Protein AF-A0A534K2V9-F1 (afdb_monomer_lite)

Structure (mmCIF, N/CA/C/O backbone):
data_AF-A0A534K2V9-F1
#
_entry.id   AF-A0A534K2V9-F1
#
loop_
_atom_site.group_PDB
_atom_site.id
_atom_site.type_symbol
_atom_site.label_atom_id
_atom_site.label_alt_id
_atom_site.label_comp_id
_atom_site.label_asym_id
_atom_site.label_entity_id
_atom_site.label_seq_id
_atom_site.pdbx_PDB_ins_code
_atom_site.Cartn_x
_atom_site.Cartn_y
_atom_site.Cartn_z
_atom_site.occupancy
_atom_site.B_iso_or_equiv
_atom_site.auth_seq_id
_atom_site.auth_comp_id
_atom_site.auth_asym_id
_atom_site.auth_atom_id
_atom_site.pdbx_PDB_model_num
ATOM 1 N N . MET A 1 1 ? -12.126 -24.911 44.578 1.00 42.56 1 MET A N 1
ATOM 2 C CA . MET A 1 1 ? -11.616 -23.824 43.720 1.00 42.56 1 MET A CA 1
ATOM 3 C C . MET A 1 1 ? -10.815 -24.507 42.617 1.00 42.56 1 MET A C 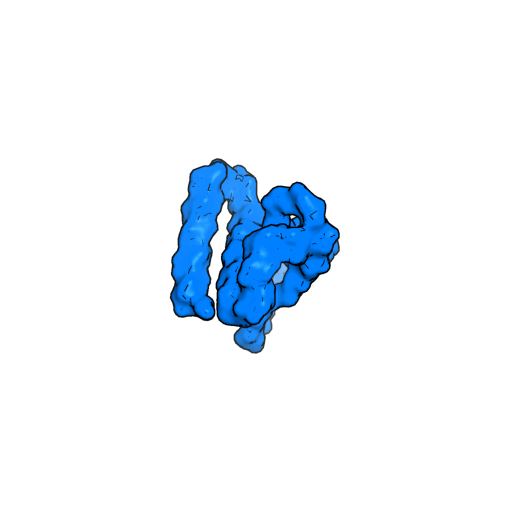1
ATOM 5 O O . MET A 1 1 ? -9.880 -25.214 42.954 1.00 42.56 1 MET A O 1
ATOM 9 N N . ARG A 1 2 ? -11.288 -24.498 41.361 1.00 42.94 2 ARG A N 1
ATOM 10 C CA . ARG A 1 2 ? -10.629 -25.184 40.231 1.00 42.94 2 ARG A CA 1
ATOM 11 C C . ARG A 1 2 ? -9.731 -24.167 39.532 1.00 42.94 2 ARG A C 1
ATOM 13 O O . ARG A 1 2 ? -10.255 -23.234 38.934 1.00 42.94 2 ARG A O 1
ATOM 20 N N . GLU A 1 3 ? -8.419 -24.329 39.643 1.00 40.50 3 GLU A N 1
ATOM 21 C CA . GLU A 1 3 ? -7.458 -23.572 38.842 1.00 40.50 3 GLU A CA 1
ATOM 22 C C . GLU A 1 3 ? -7.476 -24.126 37.415 1.00 40.50 3 GLU A C 1
ATOM 24 O O . GLU A 1 3 ? -7.149 -25.287 37.175 1.00 40.50 3 GLU A O 1
ATOM 29 N N . ALA A 1 4 ? -7.932 -23.306 36.471 1.00 44.25 4 ALA A N 1
ATOM 30 C CA . ALA A 1 4 ? -7.776 -23.568 35.050 1.00 44.25 4 ALA A CA 1
ATOM 31 C C . ALA A 1 4 ? -6.394 -23.052 34.636 1.00 44.25 4 ALA A C 1
ATOM 33 O O . ALA A 1 4 ? -6.204 -21.850 34.456 1.00 44.25 4 ALA A O 1
ATOM 34 N N . SER A 1 5 ? -5.426 -23.960 34.524 1.00 46.06 5 SER A N 1
ATOM 35 C CA . SER A 1 5 ? -4.142 -23.670 33.890 1.00 46.06 5 SER A CA 1
ATOM 36 C C . SER A 1 5 ? -4.369 -23.635 32.381 1.00 46.06 5 SER A C 1
ATOM 38 O O . SER A 1 5 ? -4.478 -24.680 31.742 1.00 46.06 5 SER A O 1
ATOM 40 N N . ALA A 1 6 ? -4.541 -22.440 31.818 1.00 55.56 6 ALA A N 1
ATOM 41 C CA . ALA A 1 6 ? -4.471 -22.257 30.376 1.00 55.56 6 ALA A CA 1
ATOM 42 C C . ALA A 1 6 ? -2.990 -22.274 29.990 1.00 55.56 6 ALA A C 1
ATOM 44 O O . ALA A 1 6 ? -2.239 -21.372 30.363 1.00 55.56 6 ALA A O 1
ATOM 45 N N . GLU A 1 7 ? -2.566 -23.318 29.281 1.00 47.53 7 GLU A N 1
ATOM 46 C CA . GLU A 1 7 ? -1.248 -23.369 28.658 1.00 47.53 7 GLU A CA 1
ATOM 47 C C . GLU A 1 7 ? -1.187 -22.260 27.603 1.00 47.53 7 GLU A C 1
ATOM 49 O O . GLU A 1 7 ? -1.737 -22.377 26.509 1.00 47.53 7 GLU A O 1
ATOM 54 N N . ALA A 1 8 ? -0.585 -21.127 27.964 1.00 53.50 8 ALA A N 1
ATOM 55 C CA . ALA A 1 8 ? -0.248 -20.098 27.001 1.00 53.50 8 ALA A CA 1
ATOM 56 C C . ALA A 1 8 ? 0.868 -20.655 26.116 1.00 53.50 8 ALA A C 1
ATOM 58 O O . ALA A 1 8 ? 2.001 -20.838 26.565 1.00 53.50 8 ALA A O 1
ATOM 59 N N . GLU A 1 9 ? 0.536 -20.956 24.865 1.00 44.31 9 GLU A N 1
ATOM 60 C CA . GLU A 1 9 ? 1.514 -21.334 23.857 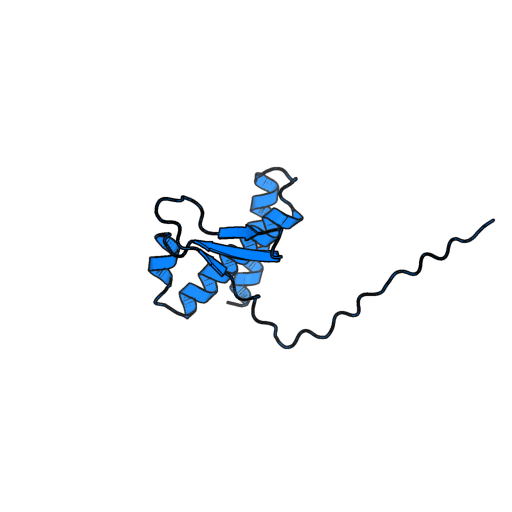1.00 44.31 9 GLU A CA 1
ATOM 61 C C . GLU A 1 9 ? 2.404 -20.111 23.589 1.00 44.31 9 GLU A C 1
ATOM 63 O O . GLU A 1 9 ? 2.021 -19.156 22.911 1.00 44.31 9 GLU A O 1
ATOM 68 N N . VAL A 1 10 ? 3.582 -20.089 24.214 1.00 56.12 10 VAL A N 1
ATOM 69 C CA . VAL A 1 10 ? 4.580 -19.046 23.983 1.00 56.12 10 VAL A CA 1
ATOM 70 C C . VAL A 1 10 ? 5.150 -19.272 22.589 1.00 56.12 10 VAL A C 1
ATOM 72 O O . VAL A 1 10 ? 6.002 -20.138 22.386 1.00 56.12 10 VAL A O 1
ATOM 75 N N . LEU A 1 11 ? 4.681 -18.486 21.617 1.00 51.97 11 LEU A N 1
ATOM 76 C CA . LEU A 1 11 ? 5.350 -18.360 20.329 1.00 51.97 11 LEU A CA 1
ATOM 77 C C . LEU A 1 11 ? 6.730 -17.749 20.582 1.00 51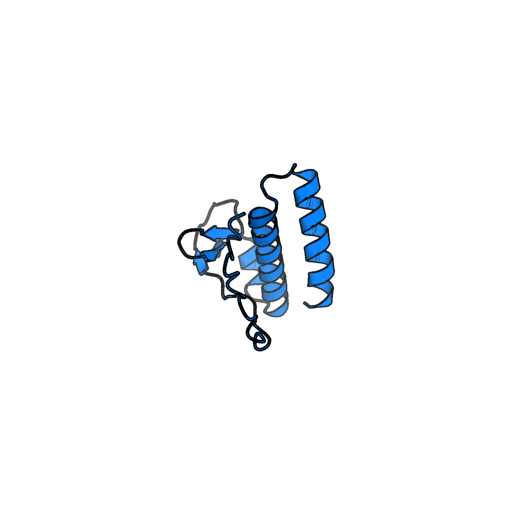.97 11 LEU A C 1
ATOM 79 O O . LEU A 1 11 ? 6.874 -16.548 20.800 1.00 51.97 11 LEU A O 1
ATOM 83 N N . VAL A 1 12 ? 7.750 -18.601 20.579 1.00 48.53 12 VAL A N 1
ATOM 84 C CA . VAL A 1 12 ? 9.144 -18.170 20.580 1.00 48.53 12 VAL A CA 1
ATOM 85 C C . VAL A 1 12 ? 9.370 -17.407 19.278 1.00 48.53 12 VAL A C 1
ATOM 87 O O . VAL A 1 12 ? 9.308 -17.993 18.194 1.00 48.53 12 VAL A O 1
ATOM 90 N N . GLU A 1 13 ? 9.605 -16.097 19.371 1.00 50.59 13 GLU A N 1
ATOM 91 C CA . GLU A 1 13 ? 10.063 -15.306 18.234 1.00 50.59 13 GLU A CA 1
ATOM 92 C C . GLU A 1 13 ? 11.423 -15.854 17.802 1.00 50.59 13 GLU A C 1
ATOM 94 O O . GLU A 1 13 ? 12.461 -15.564 18.393 1.00 50.59 13 GLU A O 1
ATOM 99 N N . ALA A 1 14 ? 11.412 -16.711 16.780 1.00 46.69 14 ALA A N 1
ATOM 100 C CA . ALA A 1 14 ? 12.627 -17.111 16.101 1.00 46.69 14 ALA A CA 1
ATOM 101 C C . ALA A 1 14 ? 13.318 -15.833 15.629 1.00 46.69 14 ALA A C 1
ATOM 103 O O . ALA A 1 14 ? 12.722 -15.060 14.873 1.00 46.69 14 ALA A O 1
ATOM 104 N N . GLU A 1 15 ? 14.548 -15.620 16.090 1.00 42.69 15 GLU A N 1
ATOM 105 C CA . GLU A 1 15 ? 15.350 -14.444 15.785 1.00 42.69 15 GLU A CA 1
ATOM 106 C C . GLU A 1 15 ? 15.427 -14.281 14.264 1.00 42.69 15 GLU A C 1
ATOM 108 O O . GLU A 1 15 ? 16.096 -15.029 13.544 1.00 42.69 15 GLU A O 1
ATOM 113 N N . ALA A 1 16 ? 14.589 -13.380 13.752 1.00 45.84 16 ALA A N 1
ATOM 114 C CA . ALA A 1 16 ? 14.256 -13.343 12.345 1.00 45.84 16 ALA A CA 1
ATOM 115 C C . ALA A 1 16 ? 15.465 -12.795 11.594 1.00 45.84 16 ALA A C 1
ATOM 117 O O . ALA A 1 16 ? 15.690 -11.587 11.579 1.00 45.84 16 ALA A O 1
ATOM 118 N N . ALA A 1 17 ? 16.240 -13.690 10.975 1.00 45.66 17 ALA A N 1
ATOM 119 C CA . ALA A 1 17 ? 17.359 -13.379 10.092 1.00 45.66 17 ALA A CA 1
ATOM 120 C C . ALA A 1 17 ? 17.025 -12.165 9.218 1.00 45.66 17 ALA A C 1
ATOM 122 O O . ALA A 1 17 ? 16.252 -12.340 8.282 1.00 45.66 17 ALA A O 1
ATOM 123 N N . ARG A 1 18 ? 17.541 -10.968 9.581 1.00 48.72 18 ARG A N 1
ATOM 124 C CA . ARG A 1 18 ? 17.257 -9.629 9.002 1.00 48.72 18 ARG A CA 1
ATOM 125 C C . ARG A 1 18 ? 16.211 -9.685 7.887 1.00 48.72 18 ARG A C 1
ATOM 127 O O . ARG A 1 18 ? 16.545 -9.620 6.702 1.00 48.72 18 ARG A O 1
ATOM 134 N N . ARG A 1 19 ? 14.960 -9.952 8.271 1.00 51.22 19 ARG A N 1
ATOM 135 C CA . ARG A 1 19 ? 13.976 -10.489 7.329 1.00 51.22 19 ARG A CA 1
ATOM 136 C C . ARG A 1 19 ? 13.528 -9.329 6.462 1.00 51.22 19 ARG A C 1
ATOM 138 O O . ARG A 1 19 ? 12.841 -8.428 6.932 1.00 51.22 19 ARG A O 1
ATOM 145 N N . ALA A 1 20 ? 13.974 -9.318 5.206 1.00 58.28 20 ALA A N 1
ATOM 146 C CA . ALA A 1 20 ? 13.398 -8.434 4.205 1.00 58.28 20 ALA A CA 1
ATOM 147 C C . ALA A 1 20 ? 11.870 -8.581 4.269 1.00 58.28 20 ALA A C 1
ATOM 149 O O . ALA A 1 20 ? 11.378 -9.694 4.487 1.00 58.28 20 ALA A O 1
ATOM 150 N N . PHE A 1 21 ? 11.135 -7.475 4.101 1.00 66.19 21 PHE A N 1
ATOM 151 C CA . PHE A 1 21 ? 9.676 -7.522 4.000 1.00 66.19 21 PHE A CA 1
ATOM 152 C C . PHE A 1 21 ? 9.264 -8.680 3.081 1.00 66.19 21 PHE A C 1
ATOM 154 O O . PHE A 1 21 ? 9.926 -8.880 2.052 1.00 66.19 21 PHE A O 1
ATOM 161 N N . PRO A 1 22 ? 8.204 -9.438 3.422 1.00 80.88 22 PRO A N 1
ATOM 162 C CA . PRO A 1 22 ? 7.733 -10.515 2.567 1.00 80.88 22 PRO A CA 1
ATOM 163 C C . PRO A 1 22 ? 7.620 -10.022 1.115 1.00 80.88 22 PRO A C 1
ATOM 165 O O . PRO A 1 22 ? 7.229 -8.874 0.880 1.00 80.88 22 PRO A O 1
ATOM 168 N N . PRO A 1 23 ? 7.994 -10.815 0.106 1.00 87.62 23 PRO A N 1
ATOM 169 C CA . PRO A 1 23 ? 7.832 -10.374 -1.270 1.00 87.62 23 PRO A CA 1
ATOM 170 C C . PRO A 1 23 ? 6.333 -10.205 -1.581 1.00 87.62 23 PRO A C 1
ATOM 172 O O . PRO A 1 23 ? 5.557 -11.131 -1.322 1.00 87.62 23 PRO A O 1
ATOM 175 N N . PRO A 1 24 ? 5.901 -9.049 -2.120 1.00 94.88 24 PRO A N 1
ATOM 176 C CA . PRO A 1 24 ? 4.516 -8.861 -2.529 1.00 94.88 24 PRO A CA 1
ATOM 177 C C . PRO A 1 24 ? 4.191 -9.673 -3.785 1.00 94.88 24 PRO A C 1
ATOM 179 O O . PRO A 1 24 ? 5.075 -10.054 -4.556 1.00 94.88 24 PRO A O 1
ATOM 182 N N . VAL A 1 25 ? 2.898 -9.866 -4.030 1.00 97.44 25 VAL A N 1
ATOM 183 C CA . VAL A 1 25 ? 2.375 -10.355 -5.307 1.00 97.44 25 VAL A CA 1
ATOM 184 C C . VAL A 1 25 ? 2.061 -9.154 -6.192 1.00 97.44 25 VAL A C 1
ATOM 186 O O . VAL A 1 25 ? 1.339 -8.243 -5.793 1.00 97.44 25 VAL A O 1
ATOM 189 N N . PHE A 1 26 ? 2.590 -9.142 -7.411 1.00 97.88 26 PHE A N 1
ATOM 190 C CA . PHE A 1 26 ? 2.266 -8.108 -8.388 1.00 97.88 26 PHE A CA 1
ATOM 191 C C . PHE A 1 26 ? 1.049 -8.524 -9.205 1.00 97.88 26 PHE A C 1
ATOM 193 O O . PHE A 1 26 ? 1.080 -9.536 -9.900 1.00 97.88 26 PHE A O 1
ATOM 200 N N . VAL A 1 27 ? -0.005 -7.719 -9.141 1.00 98.25 27 VAL A N 1
ATOM 201 C CA . VAL A 1 27 ? -1.236 -7.912 -9.911 1.00 98.25 27 VAL A CA 1
ATOM 202 C C . VAL A 1 27 ? -1.263 -6.869 -11.020 1.00 98.25 27 VAL A C 1
ATOM 204 O O . VAL A 1 27 ? -0.986 -5.693 -10.783 1.00 98.25 27 VAL A O 1
ATOM 207 N N . HIS A 1 28 ? -1.534 -7.273 -12.255 1.00 98.06 28 HIS A N 1
ATOM 208 C CA . HIS A 1 28 ? -1.701 -6.332 -13.359 1.00 98.06 28 HIS A CA 1
ATOM 209 C C . HIS A 1 28 ? -3.170 -5.907 -13.446 1.00 98.06 28 HIS A C 1
ATOM 211 O O . HIS A 1 28 ? -3.995 -6.666 -13.943 1.00 98.06 28 HIS A O 1
ATOM 217 N N . ALA A 1 29 ? -3.492 -4.718 -12.928 1.00 98.00 29 ALA A N 1
ATOM 218 C CA . ALA A 1 29 ? -4.860 -4.206 -12.850 1.00 98.00 29 ALA A CA 1
ATOM 219 C C . ALA A 1 29 ? -4.944 -2.759 -13.385 1.00 98.00 29 ALA A C 1
ATOM 221 O O . ALA A 1 29 ? -5.000 -1.802 -12.606 1.00 98.00 29 ALA A O 1
ATOM 222 N N . PRO A 1 30 ? -4.856 -2.559 -14.713 1.00 97.38 30 PRO A N 1
ATOM 223 C CA . PRO A 1 30 ? -4.921 -1.230 -15.317 1.00 97.38 30 PRO A CA 1
ATOM 224 C C . PRO A 1 30 ? -6.291 -0.580 -15.083 1.00 97.38 30 PRO A C 1
ATOM 226 O O . PRO A 1 30 ? -7.314 -1.254 -15.116 1.00 97.38 30 PRO A O 1
ATOM 229 N N . GLY A 1 31 ? -6.309 0.734 -14.850 1.00 95.62 31 GLY A N 1
ATOM 230 C CA . GLY A 1 31 ? -7.535 1.503 -14.587 1.00 95.62 31 GLY A CA 1
ATOM 231 C C . GLY A 1 31 ? -8.025 1.458 -13.136 1.00 95.62 31 GLY A C 1
ATOM 232 O O . GLY A 1 31 ? -8.796 2.323 -12.731 1.00 95.62 31 GLY A O 1
ATOM 233 N N . GLU A 1 32 ? -7.531 0.520 -12.329 1.00 97.62 32 GLU A N 1
ATOM 234 C CA . GLU A 1 32 ? -7.895 0.427 -10.918 1.00 97.62 32 GLU A CA 1
ATOM 235 C C . GLU A 1 32 ? -7.198 1.504 -10.058 1.00 97.62 32 GLU A C 1
ATOM 237 O O . GLU A 1 32 ? -5.981 1.696 -10.178 1.00 97.62 32 GLU A O 1
ATOM 242 N N . PRO A 1 33 ? 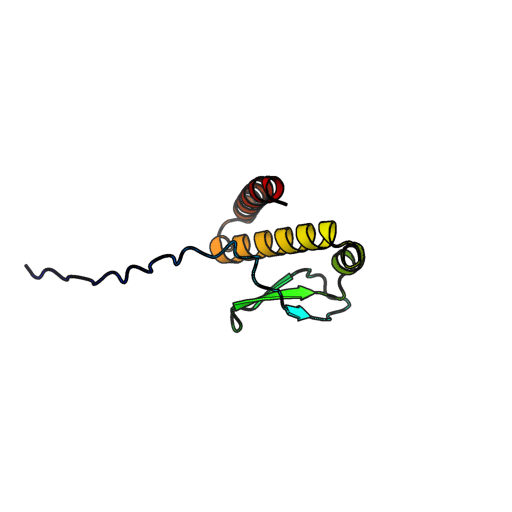-7.916 2.180 -9.135 1.00 96.12 33 PRO A N 1
ATOM 243 C CA . PRO A 1 33 ? -7.372 3.303 -8.360 1.00 96.12 33 PRO A CA 1
ATOM 244 C C . PRO A 1 33 ? -6.455 2.868 -7.204 1.00 96.12 33 PRO A C 1
ATOM 246 O O . PRO A 1 33 ? -5.728 3.684 -6.622 1.00 96.12 33 PRO A O 1
ATOM 249 N N . TRP A 1 34 ? -6.497 1.589 -6.826 1.00 97.75 34 TRP A N 1
ATOM 250 C CA . TRP A 1 34 ? -5.743 1.066 -5.695 1.00 97.75 34 TRP A CA 1
ATOM 251 C C . TRP A 1 34 ? -4.278 0.793 -6.072 1.00 97.75 34 TRP A C 1
ATOM 253 O O . TRP A 1 34 ? -3.956 0.318 -7.161 1.00 97.75 34 TRP A O 1
ATOM 263 N N . ARG A 1 35 ? -3.374 1.087 -5.131 1.00 98.50 35 ARG A N 1
ATOM 264 C CA . ARG A 1 35 ? -1.929 0.805 -5.245 1.00 98.50 35 ARG A CA 1
ATOM 265 C C . ARG A 1 35 ? -1.544 -0.528 -4.618 1.00 98.50 35 ARG A C 1
ATOM 267 O O . ARG A 1 35 ? -0.722 -1.258 -5.163 1.00 98.50 35 ARG A O 1
ATOM 274 N N . SER A 1 36 ? -2.156 -0.834 -3.478 1.00 98.31 36 SER A N 1
ATOM 275 C CA . SER A 1 36 ? -2.028 -2.115 -2.789 1.00 98.31 36 SER A CA 1
ATOM 276 C C . SER A 1 36 ? -3.313 -2.513 -2.081 1.00 98.31 36 SER A C 1
ATOM 278 O O . SER A 1 36 ? -4.150 -1.641 -1.818 1.00 98.31 36 SER A O 1
ATOM 280 N N . ARG A 1 37 ? -3.419 -3.804 -1.763 1.00 96.88 37 ARG A N 1
ATOM 281 C CA . ARG A 1 37 ? -4.408 -4.376 -0.847 1.00 96.88 37 ARG A CA 1
ATOM 282 C C . ARG A 1 37 ? -3.837 -5.603 -0.141 1.00 96.88 37 ARG A C 1
ATOM 284 O O . ARG A 1 37 ? -2.988 -6.300 -0.703 1.00 96.88 37 ARG A O 1
ATOM 291 N N . TRP A 1 38 ? -4.322 -5.892 1.059 1.00 95.19 38 TRP A N 1
ATOM 292 C CA . TRP A 1 38 ? -4.064 -7.165 1.726 1.00 95.19 38 TRP A CA 1
ATOM 293 C C . TRP A 1 38 ? -5.000 -8.261 1.209 1.00 95.19 38 TRP A C 1
ATOM 295 O O . TRP A 1 38 ? -6.222 -8.110 1.229 1.00 95.19 38 TRP A O 1
ATOM 305 N N . ASN A 1 39 ? -4.440 -9.386 0.768 1.00 93.25 39 ASN A N 1
ATOM 306 C CA . ASN A 1 39 ? -5.220 -10.577 0.459 1.00 93.25 39 ASN A CA 1
ATOM 307 C C . ASN A 1 39 ? -5.263 -11.482 1.696 1.00 93.25 39 ASN A C 1
ATOM 309 O O . ASN A 1 39 ? -4.313 -12.217 1.968 1.00 93.25 39 ASN A O 1
ATOM 313 N N . GLY A 1 40 ? -6.380 -11.447 2.427 1.00 87.56 40 GLY A N 1
ATOM 314 C CA . GLY A 1 40 ? -6.569 -12.245 3.643 1.00 87.56 40 GLY A CA 1
ATOM 315 C C . GLY A 1 40 ? -6.538 -13.761 3.417 1.00 87.56 40 GLY A C 1
ATOM 316 O O . GLY A 1 40 ? -6.169 -14.492 4.328 1.00 87.56 40 GLY A O 1
ATOM 317 N N . ALA A 1 41 ? -6.854 -14.242 2.209 1.00 90.19 41 ALA A N 1
ATOM 318 C CA . ALA A 1 41 ? -6.825 -15.671 1.896 1.00 90.19 41 ALA A CA 1
ATOM 319 C C . ALA A 1 41 ? -5.397 -16.196 1.684 1.00 90.19 41 ALA A C 1
ATOM 321 O O . ALA A 1 41 ? -5.092 -17.324 2.059 1.00 90.19 41 ALA A O 1
ATOM 322 N N . SER A 1 42 ? -4.516 -15.391 1.080 1.00 88.88 42 SER A N 1
ATOM 323 C CA . SER A 1 42 ? -3.117 -15.779 0.849 1.00 88.88 42 SER A CA 1
ATOM 324 C C . SER A 1 42 ? -2.139 -15.236 1.891 1.00 88.88 42 SER A C 1
ATOM 326 O O . SER A 1 42 ? -0.988 -15.672 1.913 1.00 88.88 42 SER A O 1
ATOM 328 N N . GLY A 1 43 ? -2.569 -14.291 2.733 1.00 88.88 43 GLY A N 1
ATOM 329 C CA . GLY A 1 43 ? -1.713 -13.606 3.702 1.00 88.88 43 GLY A CA 1
ATOM 330 C C . GLY A 1 43 ? -0.612 -12.783 3.031 1.00 88.88 43 GLY A C 1
ATOM 331 O O . GLY A 1 43 ? 0.511 -12.729 3.532 1.00 88.88 43 GLY A O 1
ATOM 332 N N . LYS A 1 44 ? -0.890 -12.209 1.852 1.00 91.75 44 LYS A N 1
ATOM 333 C CA . LYS A 1 44 ? 0.100 -11.475 1.053 1.00 91.75 44 LYS A CA 1
ATOM 334 C C . LYS A 1 44 ? -0.379 -10.082 0.682 1.00 91.75 44 LYS A C 1
ATOM 336 O O . LYS A 1 44 ? -1.555 -9.854 0.399 1.00 91.75 44 LYS A O 1
ATOM 341 N N . LEU A 1 45 ? 0.588 -9.170 0.601 1.00 95.50 45 LEU A N 1
ATOM 342 C CA . LEU A 1 45 ? 0.413 -7.868 -0.023 1.00 95.50 45 LEU A CA 1
ATOM 343 C C . LEU A 1 45 ? 0.278 -8.048 -1.537 1.00 95.50 45 LEU A C 1
ATOM 345 O O . LEU A 1 45 ? 1.192 -8.561 -2.184 1.00 95.50 45 LEU A O 1
ATOM 349 N N . GLU A 1 46 ? -0.821 -7.574 -2.106 1.00 97.94 46 GLU A N 1
ATOM 350 C CA . GLU A 1 46 ? -0.964 -7.404 -3.548 1.00 97.94 46 GLU A CA 1
ATOM 351 C C . GLU A 1 46 ? -0.630 -5.962 -3.925 1.00 97.94 46 GLU A C 1
ATOM 353 O O . GLU A 1 46 ? -1.143 -5.023 -3.319 1.00 97.94 46 GLU A O 1
ATOM 358 N N . VAL A 1 47 ? 0.223 -5.776 -4.932 1.00 98.50 47 VAL A N 1
ATOM 359 C CA . VAL A 1 47 ? 0.615 -4.466 -5.470 1.00 98.50 47 VAL A CA 1
ATOM 360 C C . VAL A 1 47 ? 0.135 -4.359 -6.908 1.00 98.50 47 VAL A C 1
ATOM 362 O O . VAL A 1 47 ? 0.438 -5.226 -7.733 1.00 98.50 47 VAL A O 1
ATOM 365 N N . ASN A 1 48 ? -0.576 -3.280 -7.228 1.00 98.56 48 ASN A N 1
ATOM 366 C CA . ASN A 1 48 ? -1.017 -3.020 -8.589 1.00 98.56 48 ASN A CA 1
ATOM 367 C C . ASN A 1 48 ? 0.179 -2.599 -9.446 1.00 98.56 48 ASN A C 1
ATOM 369 O O . ASN A 1 48 ? 0.636 -1.456 -9.422 1.00 98.56 48 ASN A O 1
ATOM 373 N N . SER A 1 49 ? 0.675 -3.539 -10.239 1.00 98.38 49 SER A N 1
ATOM 374 C CA . SER A 1 49 ? 1.796 -3.309 -11.137 1.00 98.38 49 SER A CA 1
ATOM 375 C C . SER A 1 49 ? 1.448 -2.398 -12.312 1.00 98.38 49 SER A C 1
ATOM 377 O O . SER A 1 49 ? 2.360 -1.836 -12.902 1.00 98.38 49 SER A O 1
ATOM 379 N N . ALA A 1 50 ? 0.171 -2.219 -12.661 1.00 98.31 50 ALA A N 1
ATOM 380 C CA . ALA A 1 50 ? -0.258 -1.316 -13.729 1.00 98.31 50 ALA A CA 1
ATOM 381 C C . ALA A 1 50 ? -0.447 0.135 -13.251 1.00 98.31 50 ALA A C 1
ATOM 383 O O . ALA A 1 50 ? -0.567 1.037 -14.077 1.00 98.31 50 ALA A O 1
ATOM 384 N N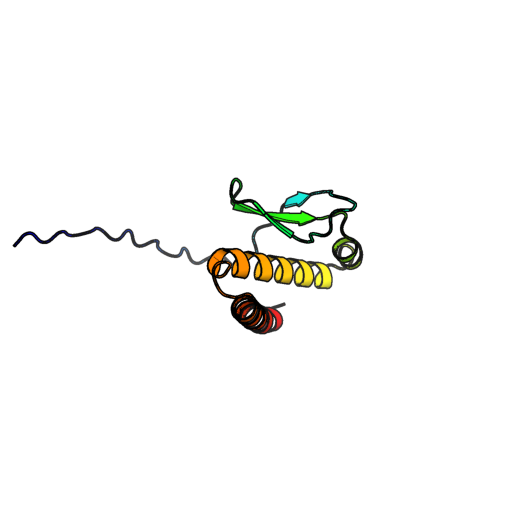 . HIS A 1 51 ? -0.457 0.375 -11.936 1.00 98.56 51 HIS A N 1
ATOM 385 C CA . HIS A 1 51 ? -0.657 1.708 -11.379 1.00 98.56 51 HIS A CA 1
ATOM 386 C C . HIS A 1 51 ? 0.511 2.646 -11.736 1.00 98.56 51 HIS A C 1
ATOM 388 O O . HIS A 1 51 ? 1.682 2.266 -11.631 1.00 98.56 51 HIS A O 1
ATOM 394 N N . SER A 1 52 ? 0.202 3.895 -12.105 1.00 97.69 52 SER A N 1
ATOM 395 C CA . SER A 1 52 ? 1.183 4.902 -12.547 1.00 97.69 52 SER A CA 1
ATOM 396 C C . SER A 1 52 ? 2.314 5.108 -11.534 1.00 97.69 52 SER A C 1
ATOM 398 O O . SER A 1 52 ? 3.483 5.035 -11.902 1.00 97.69 52 SER A O 1
ATOM 400 N N . ASP A 1 53 ? 1.984 5.266 -10.248 1.00 97.94 53 ASP A N 1
ATOM 401 C CA . ASP A 1 53 ? 2.978 5.394 -9.171 1.00 97.94 53 ASP A CA 1
ATOM 402 C C . ASP A 1 53 ? 3.992 4.240 -9.156 1.00 97.94 53 ASP A C 1
ATOM 404 O O . ASP A 1 53 ? 5.192 4.481 -9.007 1.00 97.94 53 ASP A O 1
ATOM 408 N N . TYR A 1 54 ? 3.536 2.992 -9.340 1.00 98.25 54 TYR A N 1
ATOM 409 C CA . TYR A 1 54 ? 4.442 1.847 -9.380 1.00 98.25 54 TYR A CA 1
ATOM 410 C C . TYR A 1 54 ? 5.303 1.871 -10.641 1.00 98.25 54 TYR A C 1
ATOM 412 O O . TYR A 1 54 ? 6.508 1.654 -10.551 1.00 98.25 54 TYR A O 1
ATOM 420 N N . GLN A 1 55 ? 4.726 2.184 -11.804 1.00 98.12 55 GLN A N 1
ATOM 421 C CA . GLN A 1 55 ? 5.475 2.290 -13.062 1.00 98.12 55 GLN A CA 1
ATOM 422 C C . GLN A 1 55 ? 6.588 3.344 -12.983 1.00 98.12 55 GLN A C 1
ATOM 424 O O . GLN A 1 55 ? 7.706 3.081 -13.427 1.00 98.12 55 GLN A O 1
ATOM 429 N N . ILE A 1 56 ? 6.325 4.483 -12.333 1.00 98.31 56 ILE A N 1
ATOM 430 C CA . ILE A 1 56 ? 7.306 5.557 -12.111 1.00 98.31 56 ILE A CA 1
ATOM 431 C C . ILE A 1 56 ? 8.501 5.068 -11.279 1.00 98.31 56 ILE A C 1
ATOM 433 O O . ILE A 1 56 ? 9.648 5.401 -11.581 1.00 98.31 56 ILE A O 1
ATOM 437 N N . VAL A 1 57 ? 8.264 4.289 -10.217 1.00 97.88 57 VAL A N 1
ATOM 438 C CA . VAL A 1 57 ? 9.341 3.830 -9.317 1.00 97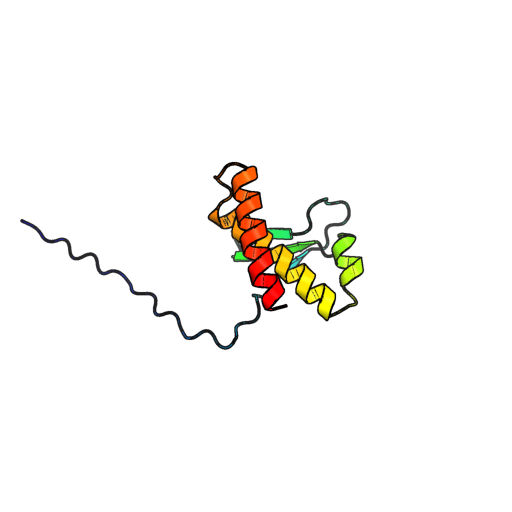.88 57 VAL A CA 1
ATOM 439 C C . VAL A 1 57 ? 9.958 2.494 -9.728 1.00 97.88 57 VAL A C 1
ATOM 441 O O . VAL A 1 57 ? 11.071 2.192 -9.303 1.00 97.88 57 VAL A O 1
ATOM 444 N N . ARG A 1 58 ? 9.276 1.693 -10.557 1.00 97.25 58 ARG A N 1
ATOM 445 C CA . ARG A 1 58 ? 9.683 0.343 -10.979 1.00 97.25 58 ARG A CA 1
ATOM 446 C C . ARG A 1 58 ? 11.139 0.249 -11.460 1.00 97.25 58 ARG A C 1
ATOM 448 O O . ARG A 1 58 ? 11.801 -0.700 -11.019 1.00 97.25 58 ARG A O 1
ATOM 455 N N . PRO A 1 59 ? 11.664 1.163 -12.305 1.00 97.94 59 PRO A N 1
ATOM 456 C CA . PRO A 1 59 ? 13.041 1.068 -12.790 1.00 97.94 59 PRO A CA 1
ATOM 457 C C . PRO A 1 59 ? 14.091 1.559 -11.781 1.00 97.94 59 PRO A C 1
ATOM 459 O O . PRO A 1 59 ? 15.279 1.428 -12.045 1.00 97.94 59 PRO A O 1
ATOM 462 N N . LEU A 1 60 ? 13.688 2.113 -10.630 1.00 97.75 60 LEU A N 1
ATOM 463 C CA . LEU A 1 60 ? 14.570 2.790 -9.675 1.00 97.75 60 LEU A CA 1
ATOM 464 C C . LEU A 1 60 ? 14.644 1.984 -8.364 1.00 97.75 60 LEU A C 1
ATOM 466 O O . LEU A 1 60 ? 13.800 2.188 -7.491 1.00 97.75 60 LEU A O 1
ATOM 470 N N . PRO A 1 61 ? 15.631 1.084 -8.165 1.00 93.38 61 PRO A N 1
ATOM 471 C CA . PRO A 1 61 ? 15.598 0.090 -7.086 1.00 93.38 61 PRO A CA 1
ATOM 472 C C . PRO A 1 61 ? 15.399 0.675 -5.683 1.00 93.38 61 PRO A C 1
ATOM 474 O O . PRO A 1 61 ? 14.554 0.187 -4.936 1.00 93.38 61 PRO A O 1
ATOM 477 N N . ALA A 1 62 ? 16.115 1.748 -5.335 1.00 92.75 62 ALA A N 1
ATOM 478 C CA . ALA A 1 62 ? 15.976 2.400 -4.032 1.00 92.75 62 ALA A CA 1
ATOM 479 C C . ALA A 1 62 ? 14.579 3.023 -3.840 1.00 92.75 62 ALA A C 1
ATOM 481 O O . ALA A 1 62 ? 13.930 2.792 -2.822 1.00 92.75 62 ALA A O 1
ATOM 482 N N . ARG A 1 63 ? 14.065 3.745 -4.847 1.00 95.50 63 ARG A N 1
ATOM 483 C CA . ARG A 1 63 ? 12.715 4.337 -4.801 1.00 95.50 63 ARG A CA 1
ATOM 484 C C . ARG A 1 63 ? 11.626 3.267 -4.799 1.00 95.50 63 ARG A C 1
ATOM 486 O O . ARG A 1 63 ? 10.636 3.429 -4.094 1.00 95.50 63 ARG A O 1
ATOM 493 N N . ARG A 1 64 ? 11.830 2.158 -5.516 1.00 95.50 64 ARG A N 1
ATOM 494 C CA . ARG A 1 64 ? 10.943 0.991 -5.504 1.00 95.50 64 ARG A CA 1
ATOM 495 C C . ARG A 1 64 ? 10.873 0.362 -4.118 1.00 95.50 64 ARG A C 1
ATOM 497 O O . ARG A 1 64 ? 9.772 0.110 -3.648 1.00 95.50 64 ARG A O 1
ATOM 504 N N . ARG A 1 65 ? 12.010 0.156 -3.439 1.00 93.12 65 ARG A N 1
ATOM 505 C CA . ARG A 1 65 ? 12.022 -0.340 -2.048 1.00 93.12 65 ARG A CA 1
ATOM 506 C C . ARG A 1 65 ? 11.235 0.583 -1.122 1.00 93.12 65 ARG A C 1
ATOM 508 O O . ARG A 1 65 ? 10.364 0.106 -0.407 1.00 93.12 65 ARG A O 1
ATOM 515 N N . ARG A 1 66 ? 11.481 1.896 -1.202 1.00 94.12 66 ARG A N 1
ATOM 516 C CA . ARG A 1 66 ? 10.759 2.891 -0.395 1.00 94.12 66 ARG A CA 1
ATOM 517 C C . ARG A 1 66 ? 9.258 2.875 -0.657 1.00 94.12 66 ARG A C 1
ATOM 519 O O . ARG A 1 66 ? 8.467 2.870 0.274 1.00 94.12 66 ARG A O 1
ATOM 526 N N . TYR A 1 67 ? 8.866 2.814 -1.925 1.00 96.44 67 TYR A N 1
ATOM 527 C CA . TYR A 1 67 ? 7.468 2.704 -2.322 1.00 96.44 67 TYR A CA 1
ATOM 528 C C . TYR A 1 67 ? 6.803 1.448 -1.747 1.00 96.44 67 TYR A C 1
ATOM 530 O O . TYR A 1 67 ? 5.757 1.553 -1.115 1.00 96.44 67 TYR A O 1
ATOM 538 N N . LEU A 1 68 ? 7.431 0.277 -1.896 1.00 95.50 68 LEU A N 1
ATOM 539 C CA . LEU A 1 68 ? 6.903 -0.976 -1.351 1.00 95.50 68 LEU A CA 1
ATOM 540 C C . LEU A 1 68 ? 6.800 -0.942 0.179 1.00 95.50 68 LEU A C 1
ATOM 542 O O . LEU A 1 68 ? 5.794 -1.393 0.716 1.00 95.50 68 LEU A O 1
ATOM 546 N N . GLY A 1 69 ? 7.782 -0.359 0.874 1.00 94.69 69 GLY A N 1
ATOM 547 C CA . GLY A 1 69 ? 7.728 -0.169 2.326 1.00 94.69 69 GLY A CA 1
ATOM 548 C C . GLY A 1 69 ? 6.517 0.660 2.765 1.00 94.69 69 GLY A C 1
ATOM 549 O O . GLY A 1 69 ? 5.811 0.277 3.692 1.00 94.69 69 GLY A O 1
ATOM 550 N N . ARG A 1 70 ? 6.203 1.744 2.044 1.00 96.69 70 ARG A N 1
ATOM 551 C CA . ARG A 1 70 ? 5.018 2.577 2.322 1.00 96.69 70 ARG A CA 1
ATOM 552 C C . ARG A 1 70 ? 3.703 1.838 2.081 1.00 96.69 70 ARG A C 1
ATOM 554 O O . ARG A 1 70 ? 2.756 2.022 2.839 1.00 96.69 70 ARG A O 1
ATOM 561 N N . LEU A 1 71 ? 3.639 0.984 1.057 1.00 97.56 71 LEU A N 1
ATOM 562 C CA . LEU A 1 71 ? 2.466 0.136 0.817 1.00 97.56 71 LEU A CA 1
ATOM 563 C C . LEU A 1 71 ? 2.283 -0.906 1.926 1.00 97.56 71 LEU A C 1
ATOM 565 O O . LEU A 1 71 ? 1.161 -1.108 2.384 1.00 97.56 71 LEU A O 1
ATOM 569 N N . TYR A 1 72 ? 3.378 -1.502 2.403 1.00 96.00 72 TYR A N 1
ATOM 570 C CA . TYR A 1 72 ? 3.357 -2.384 3.569 1.00 96.00 72 TYR A CA 1
ATOM 571 C C . TYR A 1 72 ? 2.865 -1.666 4.824 1.00 96.00 72 TYR A C 1
ATOM 573 O O . TYR A 1 72 ? 1.976 -2.181 5.494 1.00 96.00 72 TYR A O 1
ATOM 581 N N . ALA A 1 73 ? 3.384 -0.469 5.111 1.00 96.62 73 ALA A N 1
ATOM 582 C CA . ALA A 1 73 ? 2.931 0.340 6.240 1.00 96.62 73 ALA A CA 1
ATOM 583 C C . ALA A 1 73 ? 1.422 0.613 6.170 1.00 96.62 73 ALA A C 1
ATOM 585 O O . ALA A 1 73 ? 0.712 0.420 7.154 1.00 96.62 73 ALA A O 1
ATOM 586 N N . LYS A 1 74 ? 0.919 0.988 4.986 1.00 97.69 74 LYS A N 1
ATOM 587 C CA . LYS A 1 74 ? -0.508 1.232 4.759 1.00 97.69 74 LYS A CA 1
ATOM 588 C C . LYS A 1 74 ? -1.359 -0.003 5.073 1.00 97.69 74 LYS A C 1
ATOM 590 O O . LYS A 1 74 ? -2.309 0.109 5.840 1.00 97.69 74 LYS A O 1
ATOM 595 N N . GLU A 1 75 ? -1.036 -1.169 4.506 1.00 96.81 75 GLU A N 1
ATOM 596 C CA . GLU A 1 75 ? -1.824 -2.384 4.773 1.00 96.81 75 GLU A CA 1
ATOM 597 C C . GLU A 1 75 ? -1.682 -2.869 6.219 1.00 96.81 75 GLU A C 1
ATOM 599 O O . GLU A 1 75 ? -2.663 -3.328 6.793 1.00 96.81 75 GLU A O 1
ATOM 604 N N . LEU A 1 76 ? -0.501 -2.736 6.832 1.00 94.44 76 LEU A N 1
ATOM 605 C CA . LEU A 1 76 ? -0.287 -3.087 8.237 1.00 94.44 76 LEU A CA 1
ATOM 606 C C . LEU A 1 76 ? -1.177 -2.243 9.155 1.00 94.44 76 LEU A C 1
ATOM 608 O O . LEU A 1 76 ? -1.821 -2.779 10.056 1.00 94.44 76 LEU A O 1
ATOM 612 N N . VAL A 1 77 ? -1.233 -0.931 8.920 1.00 97.50 77 VAL A N 1
ATOM 613 C CA . VAL A 1 77 ? -2.074 -0.024 9.706 1.00 97.50 77 VAL A CA 1
ATOM 614 C C . VAL A 1 77 ? -3.552 -0.340 9.490 1.00 97.50 77 VAL A C 1
ATOM 616 O O . VAL A 1 77 ? -4.282 -0.476 10.466 1.00 97.50 77 VAL A O 1
ATOM 619 N N . LEU A 1 78 ? -3.996 -0.532 8.244 1.00 96.81 78 LEU A N 1
ATOM 620 C CA . LEU A 1 78 ? -5.392 -0.882 7.958 1.00 96.81 78 LEU A CA 1
ATOM 621 C C . LEU A 1 78 ? -5.794 -2.230 8.569 1.00 96.81 78 LEU A C 1
ATOM 623 O O . LEU A 1 78 ? -6.898 -2.352 9.090 1.00 96.81 78 LEU A O 1
ATOM 627 N N . HIS A 1 79 ? -4.903 -3.222 8.550 1.00 93.06 79 HIS A N 1
ATOM 628 C CA . HIS A 1 79 ? -5.163 -4.539 9.129 1.00 93.06 79 HIS A CA 1
ATOM 629 C C . HIS A 1 79 ? -5.374 -4.479 10.649 1.00 93.06 79 HIS A C 1
ATOM 631 O O . HIS A 1 79 ? -6.259 -5.148 11.172 1.00 93.06 79 HIS A O 1
ATOM 637 N N . ASN A 1 80 ? -4.570 -3.686 11.363 1.00 94.06 80 ASN A N 1
ATOM 638 C CA . ASN A 1 80 ? -4.615 -3.636 12.828 1.00 94.06 80 ASN A CA 1
ATOM 639 C C . ASN A 1 80 ? -5.590 -2.581 13.365 1.00 94.06 80 ASN A C 1
ATOM 641 O O . ASN A 1 80 ? -6.249 -2.810 14.374 1.00 94.06 80 ASN A O 1
ATOM 645 N N . PHE A 1 81 ? -5.704 -1.442 12.685 1.00 96.69 81 PHE A N 1
ATOM 646 C CA . PHE A 1 81 ? -6.399 -0.253 13.184 1.00 96.69 81 PHE A CA 1
ATOM 647 C C . PHE A 1 81 ? -7.542 0.204 12.276 1.00 96.69 81 PHE A C 1
ATOM 649 O O . PHE A 1 81 ? -8.167 1.214 12.561 1.00 96.69 81 PHE A O 1
ATOM 656 N N . GLY A 1 82 ? -7.871 -0.516 11.198 1.00 95.44 82 GLY A N 1
ATOM 657 C CA . GLY A 1 82 ? -8.909 -0.095 10.242 1.00 95.44 82 GLY A CA 1
ATOM 658 C C . GLY A 1 82 ? -10.327 0.036 10.818 1.00 95.44 82 GLY A C 1
ATOM 659 O O . GLY A 1 82 ? -11.208 0.553 10.139 1.00 95.44 82 GLY A O 1
ATOM 660 N N . HIS A 1 83 ? -10.549 -0.422 12.053 1.00 96.69 83 HIS A N 1
ATOM 661 C CA . HIS A 1 83 ? -11.792 -0.245 12.803 1.00 96.69 83 HIS A CA 1
ATOM 662 C C . HIS A 1 83 ? -11.857 1.091 13.572 1.00 96.69 83 HIS A C 1
ATOM 664 O O . HIS A 1 83 ? -12.927 1.468 14.047 1.00 96.69 83 HIS A O 1
ATOM 670 N N . GLU A 1 84 ? -10.732 1.799 13.715 1.00 97.81 84 GLU A N 1
ATOM 671 C CA . GLU A 1 84 ? -10.659 3.124 14.334 1.00 97.81 84 GLU A CA 1
ATOM 672 C C . GLU A 1 84 ? -11.156 4.228 13.372 1.00 97.81 84 GLU A C 1
ATOM 674 O O . GLU A 1 84 ? -11.223 4.026 12.154 1.00 97.81 84 GLU A O 1
ATOM 679 N N . PRO A 1 85 ? -11.485 5.436 13.876 1.00 98.38 85 PRO A N 1
ATOM 680 C CA . PRO A 1 85 ? -11.789 6.585 13.027 1.00 98.38 85 PRO A CA 1
ATOM 681 C C . PRO A 1 85 ? -10.651 6.897 12.048 1.00 98.38 85 PRO A C 1
ATOM 683 O O . PRO A 1 85 ? -9.474 6.781 12.388 1.00 98.38 85 PRO A O 1
ATOM 686 N N . SER A 1 86 ? -10.985 7.381 10.848 1.00 97.50 86 SER A N 1
ATOM 687 C CA . SER A 1 86 ? -9.991 7.622 9.791 1.00 97.50 86 SER A CA 1
ATOM 688 C C . SER A 1 86 ? -8.850 8.551 10.213 1.00 97.50 86 SER A C 1
ATOM 690 O O . SER A 1 86 ? -7.723 8.350 9.778 1.00 97.50 86 SER A O 1
ATOM 692 N N . SER A 1 87 ? -9.112 9.542 11.069 1.00 98.38 87 SER A N 1
ATOM 693 C CA . SER A 1 87 ? -8.062 10.410 11.611 1.00 98.38 87 SER A CA 1
ATOM 694 C C . SER A 1 87 ? -7.039 9.623 12.432 1.00 98.38 87 SER A C 1
ATOM 696 O O . SER A 1 87 ? -5.846 9.758 12.193 1.00 98.38 87 SER A O 1
ATOM 698 N N . ALA A 1 88 ? -7.489 8.744 13.329 1.00 98.25 88 ALA A N 1
ATOM 699 C CA . ALA A 1 88 ? -6.609 7.912 14.146 1.00 98.25 88 ALA A CA 1
ATOM 700 C C . ALA A 1 88 ? -5.792 6.932 13.286 1.00 98.25 88 ALA A C 1
ATOM 702 O O . ALA A 1 88 ? -4.582 6.817 13.460 1.00 98.25 88 ALA A O 1
ATOM 703 N N . VAL A 1 89 ? -6.418 6.314 12.278 1.00 98.44 89 VAL A N 1
ATOM 704 C CA . VAL A 1 89 ? -5.730 5.462 11.290 1.00 98.44 89 VAL A CA 1
ATOM 705 C C . VAL A 1 89 ? -4.599 6.220 10.588 1.00 98.44 89 VAL A C 1
ATOM 707 O O . VAL A 1 89 ? -3.507 5.681 10.402 1.00 98.44 89 VAL A O 1
ATOM 710 N N . LEU A 1 90 ? -4.837 7.475 10.202 1.00 98.50 90 LEU A N 1
ATOM 711 C CA . LEU A 1 90 ? -3.824 8.302 9.549 1.00 98.50 90 LEU A CA 1
ATOM 712 C C . LEU A 1 90 ? -2.683 8.682 10.501 1.00 98.50 90 LEU A C 1
ATOM 714 O O . LEU A 1 90 ? -1.530 8.631 10.078 1.00 98.50 90 LEU A O 1
ATOM 718 N N . GLU A 1 91 ? -2.962 8.965 11.776 1.00 98.62 91 GLU A N 1
ATOM 719 C CA . GLU A 1 91 ? -1.916 9.187 12.788 1.00 98.62 91 GLU A CA 1
ATOM 720 C C . GLU A 1 91 ? -1.017 7.953 12.951 1.00 98.62 91 GLU A C 1
ATOM 722 O O . GLU A 1 91 ? 0.211 8.062 12.920 1.00 98.62 91 GLU A O 1
ATOM 727 N N . ARG A 1 92 ? -1.605 6.748 13.016 1.00 98.38 92 ARG A N 1
ATOM 728 C CA . ARG A 1 92 ? -0.833 5.491 13.053 1.00 98.38 92 ARG A CA 1
ATOM 729 C C . ARG A 1 92 ? 0.024 5.308 11.808 1.00 98.38 92 ARG A C 1
ATOM 731 O O . ARG A 1 92 ? 1.159 4.844 11.900 1.00 98.38 92 ARG A O 1
ATOM 738 N N . LEU A 1 93 ? -0.501 5.665 10.637 1.00 98.38 93 LEU A N 1
ATOM 739 C CA . LEU A 1 93 ? 0.267 5.598 9.399 1.00 98.38 93 LEU A CA 1
ATOM 740 C C . LEU A 1 93 ? 1.465 6.553 9.438 1.00 98.38 93 LEU A C 1
ATOM 742 O O . LEU A 1 93 ? 2.565 6.137 9.081 1.00 98.38 93 LEU A O 1
ATOM 746 N N . LEU A 1 94 ? 1.278 7.798 9.885 1.00 98.25 94 LEU A N 1
ATOM 747 C CA . LEU A 1 94 ? 2.368 8.769 10.029 1.00 98.25 94 LEU A CA 1
ATOM 748 C C . LEU A 1 94 ? 3.437 8.268 11.000 1.00 98.25 94 LEU A C 1
ATOM 750 O O . LEU A 1 94 ? 4.628 8.323 10.691 1.00 98.25 94 LEU A O 1
ATOM 754 N N . GLU A 1 95 ? 3.014 7.715 12.132 1.00 97.75 95 GLU A N 1
ATOM 755 C CA . GLU A 1 95 ? 3.891 7.113 13.129 1.00 97.75 95 GLU A CA 1
ATOM 756 C C . GLU A 1 95 ? 4.748 5.978 12.527 1.00 97.75 95 GLU A C 1
ATOM 758 O O . GLU A 1 95 ? 5.975 5.971 12.673 1.00 97.75 95 GLU A O 1
ATOM 763 N N . VAL A 1 96 ? 4.128 5.035 11.807 1.00 96.69 96 VAL A N 1
ATOM 764 C CA . VAL A 1 96 ? 4.843 3.921 11.159 1.00 96.69 96 VAL A CA 1
ATOM 765 C C . VAL A 1 96 ? 5.790 4.427 10.073 1.00 96.69 96 VAL A C 1
ATOM 767 O O . VAL A 1 96 ? 6.934 3.981 10.004 1.00 96.69 96 VAL A O 1
ATOM 770 N N . LEU A 1 97 ? 5.339 5.357 9.230 1.00 96.56 97 LEU A N 1
ATOM 771 C CA . LEU A 1 97 ? 6.154 5.911 8.150 1.00 96.56 97 LEU A CA 1
ATOM 772 C C . LEU A 1 97 ? 7.374 6.670 8.673 1.00 96.56 97 LEU A C 1
ATOM 774 O O . LEU A 1 97 ? 8.452 6.515 8.109 1.00 96.56 97 LEU A O 1
ATOM 778 N N . THR A 1 98 ? 7.222 7.413 9.770 1.00 96.62 98 THR A N 1
ATOM 779 C CA . THR A 1 98 ? 8.320 8.157 10.405 1.00 96.62 98 THR A CA 1
ATOM 780 C C . THR A 1 98 ? 9.434 7.212 10.848 1.00 96.62 98 THR A C 1
ATOM 782 O O . THR A 1 98 ? 10.589 7.410 10.485 1.00 96.62 98 THR A O 1
ATOM 785 N N . ARG A 1 99 ? 9.088 6.125 11.551 1.00 93.38 99 ARG A N 1
ATOM 786 C CA . ARG A 1 99 ? 10.072 5.110 11.971 1.00 93.38 99 ARG A CA 1
ATOM 787 C C . ARG A 1 99 ? 10.657 4.332 10.796 1.00 93.38 99 ARG A C 1
ATOM 789 O O . ARG A 1 99 ? 11.817 3.928 10.821 1.00 93.38 99 ARG A O 1
ATOM 796 N N . LEU A 1 100 ? 9.849 4.093 9.765 1.00 90.62 100 LEU A N 1
ATOM 797 C CA . LEU A 1 100 ? 10.286 3.381 8.573 1.00 90.62 100 LEU A CA 1
ATOM 798 C C . LEU A 1 100 ? 11.308 4.200 7.768 1.00 90.62 100 LEU A C 1
ATOM 800 O O . LEU A 1 100 ? 12.279 3.628 7.276 1.00 90.62 100 LEU A O 1
ATOM 804 N N . ASP A 1 101 ? 11.120 5.515 7.647 1.00 88.81 101 ASP A N 1
ATOM 805 C CA . ASP A 1 101 ? 12.041 6.396 6.920 1.00 88.81 101 ASP A CA 1
ATOM 806 C C . ASP A 1 101 ? 13.443 6.448 7.574 1.00 88.81 101 ASP A C 1
ATOM 808 O O . ASP A 1 101 ? 14.428 6.615 6.856 1.00 88.81 101 ASP A O 1
ATOM 812 N N . GLU A 1 102 ? 13.574 6.205 8.886 1.00 84.44 102 GLU A N 1
ATOM 813 C CA . GLU A 1 102 ? 14.879 6.052 9.566 1.00 84.44 102 GLU A CA 1
ATOM 814 C C . GLU A 1 102 ? 15.681 4.828 9.077 1.00 84.44 102 GLU A C 1
ATOM 816 O O . GLU A 1 102 ? 16.896 4.762 9.262 1.00 84.44 102 GLU A O 1
ATOM 821 N N . HIS A 1 103 ? 15.019 3.861 8.430 1.00 78.44 103 HIS A N 1
ATOM 822 C CA . HIS A 1 103 ? 15.578 2.549 8.087 1.00 78.44 103 HIS A CA 1
ATOM 823 C C . HIS A 1 103 ? 15.563 2.228 6.572 1.00 78.44 103 HIS A C 1
ATOM 825 O O . HIS A 1 103 ? 15.908 1.105 6.187 1.00 78.44 103 HIS A O 1
ATOM 831 N N . LEU A 1 104 ? 15.172 3.174 5.698 1.00 71.75 104 LEU A N 1
ATOM 832 C CA . LEU A 1 104 ? 14.941 2.973 4.247 1.00 71.75 104 LEU A CA 1
ATOM 833 C C . LEU A 1 104 ? 15.857 3.760 3.290 1.00 71.75 104 LEU A C 1
ATOM 835 O O . LEU A 1 104 ? 16.232 3.197 2.231 1.00 71.75 104 LEU A O 1
#

Secondary structure (DSSP, 8-state):
----------------TT---PPPEEE--TT---SEEEETTTTEEEEETTSHHHHHHTT-HHHHHHHHHHHHHHHHHHHHHTTS-HHHHHHHHHHHHHHHHTT-

Radius of gyration: 17.64 Å; chains: 1; bounding box: 29×36×59 Å

Foldseek 3Di:
DDDDPDPDPPPDPPPCPVDQDPDAAEDADAPDPDQWEQDPVVRHIYGHCNDPCNVVCVVPVVSNSLVVQLSVLLHVLCVPPVVPPPVVSVVSSVVSNVVVVVPD

pLDDT: mean 85.93, std 19.22, range [40.5, 98.62]

Sequence (104 aa):
MREASAEAEVLVEAEAARRAFPPPVFVHAPGEPWRSRWNGASGKLEVNSAHSDYQIVRPLPARRRRYLGRLYAKELVLHNFGHEPSSAVLERLLEVLTRLDEHL